Protein AF-A0A7S1S5Y1-F1 (afdb_monomer_lite)

Organism: Alexandrium catenella (NCBI:txid2925)

Structure (mmCIF, N/CA/C/O backbone):
data_AF-A0A7S1S5Y1-F1
#
_entry.id   AF-A0A7S1S5Y1-F1
#
loop_
_atom_site.group_PDB
_atom_site.id
_atom_site.type_symbol
_atom_site.label_atom_id
_atom_site.label_alt_id
_atom_site.label_comp_id
_atom_site.label_asym_id
_atom_site.label_entity_id
_atom_site.label_seq_id
_atom_site.pdbx_PDB_ins_code
_atom_site.Cartn_x
_atom_site.Cartn_y
_atom_site.Cartn_z
_atom_site.occupancy
_atom_site.B_iso_or_equiv
_atom_site.auth_seq_id
_atom_site.auth_comp_id
_atom_site.auth_asym_id
_atom_site.auth_atom_id
_atom_site.pdbx_PDB_model_num
ATOM 1 N N . ALA A 1 1 ? -13.834 7.564 4.362 1.00 72.94 1 ALA A N 1
ATOM 2 C CA . ALA A 1 1 ? -15.304 7.472 4.208 1.00 72.94 1 ALA A CA 1
ATOM 3 C C . ALA A 1 1 ? -15.737 6.160 3.546 1.00 72.94 1 ALA A C 1
ATOM 5 O O . ALA A 1 1 ? -16.515 5.440 4.152 1.00 72.94 1 ALA A O 1
ATOM 6 N N . LEU A 1 2 ? -15.225 5.813 2.355 1.00 79.69 2 LEU A N 1
ATOM 7 C CA . LEU A 1 2 ? -15.631 4.596 1.625 1.00 79.69 2 LEU A CA 1
ATOM 8 C C . LEU A 1 2 ? -15.264 3.284 2.340 1.00 79.69 2 LEU A C 1
ATOM 10 O O . LEU A 1 2 ? -16.123 2.418 2.474 1.00 79.69 2 LEU A O 1
ATOM 14 N N . LEU A 1 3 ? -14.038 3.176 2.869 1.00 80.25 3 LEU A N 1
ATOM 15 C CA . LEU A 1 3 ? -13.595 2.001 3.640 1.00 80.25 3 LEU A CA 1
ATOM 16 C C . LEU A 1 3 ? -14.459 1.780 4.892 1.00 80.25 3 LEU A C 1
ATOM 18 O O . LEU A 1 3 ? -14.986 0.696 5.099 1.00 80.25 3 LEU A O 1
ATOM 22 N N . ALA A 1 4 ? -14.728 2.844 5.655 1.00 77.56 4 ALA A N 1
ATOM 23 C CA . ALA A 1 4 ? -15.612 2.791 6.825 1.00 77.56 4 ALA A CA 1
ATOM 24 C C . ALA A 1 4 ? -17.071 2.413 6.488 1.00 77.56 4 ALA A C 1
ATOM 26 O O . ALA A 1 4 ? -17.812 1.988 7.366 1.00 77.56 4 ALA A O 1
ATOM 27 N N . ALA A 1 5 ? -17.488 2.571 5.229 1.00 80.69 5 ALA A N 1
ATOM 28 C CA . ALA A 1 5 ? -18.816 2.205 4.743 1.00 80.69 5 ALA A CA 1
ATOM 29 C C . ALA A 1 5 ? -18.865 0.802 4.101 1.00 80.69 5 ALA A C 1
ATOM 31 O O . ALA A 1 5 ? -19.873 0.467 3.481 1.00 80.69 5 ALA A O 1
ATOM 32 N N . GLY A 1 6 ? -17.786 0.010 4.184 1.00 83.06 6 GLY A N 1
ATOM 33 C CA . GLY A 1 6 ? -17.697 -1.325 3.575 1.00 83.06 6 GLY A CA 1
ATOM 34 C C . GLY A 1 6 ? -17.658 -1.316 2.042 1.00 83.06 6 GLY A C 1
ATOM 35 O O . GLY A 1 6 ? -17.905 -2.334 1.401 1.00 83.06 6 GLY A O 1
ATOM 36 N N . LYS A 1 7 ? -17.380 -0.163 1.422 1.00 87.50 7 LYS A N 1
ATOM 37 C CA . LYS A 1 7 ? -17.371 0.011 -0.038 1.00 87.50 7 LYS A CA 1
ATOM 38 C C . LYS A 1 7 ? -15.962 -0.166 -0.602 1.00 87.50 7 LYS A C 1
ATOM 40 O O . LYS A 1 7 ? -15.419 0.754 -1.210 1.00 87.50 7 LYS A O 1
ATOM 45 N N . GLU A 1 8 ? -15.369 -1.338 -0.389 1.00 84.25 8 GLU A N 1
ATOM 46 C CA . GLU A 1 8 ? -13.969 -1.622 -0.747 1.00 84.25 8 GLU A CA 1
ATOM 47 C C . GLU A 1 8 ? -13.678 -1.442 -2.238 1.00 84.25 8 GLU A C 1
ATOM 49 O O . GLU A 1 8 ? -12.708 -0.778 -2.587 1.00 84.25 8 GLU A O 1
ATOM 54 N N . ALA A 1 9 ? -14.544 -1.948 -3.121 1.00 82.31 9 ALA A N 1
ATOM 55 C CA . ALA A 1 9 ? -14.354 -1.816 -4.567 1.00 82.31 9 ALA A CA 1
ATOM 56 C C . ALA A 1 9 ? -14.318 -0.346 -5.024 1.00 82.31 9 ALA A C 1
ATOM 58 O O . ALA A 1 9 ? -13.479 0.034 -5.833 1.00 82.31 9 ALA A O 1
ATOM 59 N N . LEU A 1 10 ? -15.184 0.500 -4.456 1.00 86.94 10 LEU A N 1
ATOM 60 C CA . LEU A 1 10 ? -15.196 1.936 -4.755 1.00 86.94 10 LEU A CA 1
ATOM 61 C C . LEU A 1 10 ? -13.999 2.658 -4.134 1.00 86.94 10 LEU A C 1
ATOM 63 O O . LEU A 1 10 ? -13.488 3.602 -4.723 1.00 86.94 10 LEU A O 1
ATOM 67 N N . ALA A 1 11 ? -13.549 2.229 -2.953 1.00 86.31 11 ALA A N 1
ATOM 68 C CA . ALA A 1 11 ? -12.331 2.762 -2.353 1.00 86.31 11 ALA A CA 1
ATOM 69 C C . ALA A 1 11 ? -11.105 2.441 -3.220 1.00 86.31 11 ALA A C 1
ATOM 71 O O . ALA A 1 11 ? -10.271 3.316 -3.433 1.00 86.31 11 ALA A O 1
ATOM 72 N N . LEU A 1 12 ? -11.030 1.217 -3.751 1.00 83.25 12 LEU A N 1
ATOM 73 C CA . LEU A 1 12 ? -9.978 0.790 -4.668 1.00 83.25 12 LEU A CA 1
ATOM 74 C C . LEU A 1 12 ? -10.019 1.581 -5.977 1.00 83.25 12 LEU A C 1
ATOM 76 O O . LEU A 1 12 ? -8.982 2.047 -6.434 1.00 83.25 12 LEU A O 1
ATOM 80 N N . GLN A 1 13 ? -11.208 1.768 -6.552 1.00 85.31 13 GLN A N 1
ATOM 81 C CA . GLN A 1 13 ? -11.372 2.566 -7.764 1.00 85.31 13 GLN A CA 1
ATOM 82 C C . GLN A 1 13 ? -10.898 4.009 -7.548 1.00 85.31 13 GLN A C 1
ATOM 84 O O . GLN A 1 13 ? -10.054 4.485 -8.299 1.00 85.31 13 GLN A O 1
ATOM 89 N N . ALA A 1 14 ? -11.358 4.664 -6.478 1.00 86.56 14 ALA A N 1
ATOM 90 C CA . ALA A 1 14 ? -10.948 6.030 -6.155 1.00 86.56 14 ALA A CA 1
ATOM 91 C C . ALA A 1 14 ? -9.434 6.145 -5.898 1.00 86.56 14 ALA A C 1
ATOM 93 O O . ALA A 1 14 ? -8.820 7.150 -6.237 1.00 86.56 14 ALA A O 1
ATOM 94 N N . TYR A 1 15 ? -8.823 5.116 -5.300 1.00 84.62 15 TYR A N 1
ATOM 95 C CA . TYR A 1 15 ? -7.373 5.053 -5.118 1.00 84.62 15 TYR A CA 1
ATOM 96 C C . TYR A 1 15 ? -6.634 5.014 -6.459 1.00 84.62 15 TYR A C 1
ATOM 98 O O . TYR A 1 15 ? -5.685 5.770 -6.647 1.00 84.62 15 TYR A O 1
ATOM 106 N N . VAL A 1 16 ? -7.068 4.151 -7.383 1.00 81.38 16 VAL A N 1
ATOM 107 C CA . VAL A 1 16 ? -6.448 4.025 -8.709 1.00 81.38 16 VAL A CA 1
ATOM 108 C C . VAL A 1 16 ? -6.599 5.321 -9.501 1.00 81.38 16 VAL A C 1
ATOM 110 O O . VAL A 1 16 ? -5.601 5.815 -10.016 1.00 81.38 16 VAL A O 1
ATOM 113 N N . GLU A 1 17 ? -7.795 5.914 -9.521 1.00 84.56 17 GLU A N 1
ATOM 114 C CA . GLU A 1 17 ? -8.053 7.200 -10.186 1.00 84.56 17 GLU A CA 1
ATOM 115 C C . GLU A 1 17 ? -7.125 8.303 -9.645 1.00 84.56 17 GLU A C 1
ATOM 117 O O . GLU A 1 17 ? -6.428 8.961 -10.415 1.00 84.56 17 GLU A O 1
ATOM 122 N N . ALA A 1 18 ? -7.003 8.432 -8.318 1.00 85.19 18 ALA A N 1
ATOM 123 C CA . ALA A 1 18 ? -6.113 9.420 -7.704 1.00 85.19 18 ALA A CA 1
ATOM 124 C C . ALA A 1 18 ? -4.625 9.203 -8.053 1.00 85.19 18 ALA A C 1
ATOM 126 O O . ALA A 1 18 ? -3.852 10.165 -8.113 1.00 85.19 18 ALA A O 1
ATOM 127 N N . GLN A 1 19 ? -4.196 7.954 -8.269 1.00 79.12 19 GLN A N 1
ATOM 128 C CA . GLN A 1 19 ? -2.837 7.660 -8.736 1.00 79.12 19 GLN A CA 1
ATOM 129 C C . GLN A 1 19 ? -2.642 8.018 -10.211 1.00 79.12 19 GLN A C 1
ATOM 131 O O . GLN A 1 19 ? -1.624 8.618 -10.555 1.00 79.12 19 GLN A O 1
ATOM 136 N N . GLU A 1 20 ? -3.605 7.681 -11.069 1.00 80.50 20 GLU A N 1
ATOM 137 C CA . GLU A 1 20 ? -3.557 7.964 -12.510 1.00 80.50 20 GLU A CA 1
ATOM 138 C C . GLU A 1 20 ? -3.562 9.470 -12.800 1.00 80.50 20 GLU A C 1
ATOM 140 O O . GLU A 1 20 ? -2.826 9.942 -13.668 1.00 80.50 20 GLU A O 1
ATOM 145 N N . GLU A 1 21 ? -4.318 10.241 -12.018 1.00 83.62 21 GLU A N 1
ATOM 146 C CA . GLU A 1 21 ? -4.345 11.707 -12.089 1.00 83.62 21 GLU A CA 1
ATOM 147 C C . GLU A 1 21 ? -3.110 12.357 -11.434 1.00 83.62 21 GLU A C 1
ATOM 149 O O . GLU A 1 21 ? -2.860 13.556 -11.575 1.00 83.62 21 GLU A O 1
ATOM 154 N N . GLY A 1 22 ? -2.284 11.562 -10.747 1.00 79.25 22 GLY A N 1
ATOM 155 C CA . GLY A 1 22 ? -1.055 12.009 -10.099 1.00 79.25 22 GLY A CA 1
ATOM 156 C C . GLY A 1 22 ? -1.274 12.822 -8.821 1.00 79.25 22 GLY A C 1
ATOM 157 O O . GLY A 1 22 ? -0.300 13.394 -8.316 1.00 79.25 22 GLY A O 1
ATOM 158 N N . GLU A 1 23 ? -2.507 12.857 -8.304 1.00 84.38 23 GLU A N 1
ATOM 159 C CA . GLU A 1 23 ? -2.880 13.458 -7.017 1.00 84.38 23 GLU A CA 1
ATOM 160 C C . GLU A 1 23 ? -2.319 12.656 -5.836 1.00 84.38 23 GLU A C 1
ATOM 162 O O . GLU A 1 23 ? -1.990 13.217 -4.788 1.00 84.38 23 GLU A O 1
ATOM 167 N N . LEU A 1 24 ? -2.150 11.344 -6.024 1.00 82.44 24 LEU A N 1
ATOM 168 C CA . LEU A 1 24 ? -1.584 10.427 -5.046 1.00 82.44 24 LEU A CA 1
ATOM 169 C C . LEU A 1 24 ? -0.310 9.766 -5.590 1.00 82.44 24 LEU A C 1
ATOM 171 O O . LEU A 1 24 ? -0.353 8.935 -6.492 1.00 82.44 24 LEU A O 1
ATOM 175 N N . ARG A 1 25 ? 0.844 10.089 -4.995 1.00 85.25 25 ARG A N 1
ATOM 176 C CA . ARG A 1 25 ? 2.151 9.525 -5.374 1.00 85.25 25 ARG A CA 1
ATOM 177 C C . ARG A 1 25 ? 2.759 8.753 -4.213 1.00 85.25 25 ARG A C 1
ATOM 179 O O . ARG A 1 25 ? 3.410 9.337 -3.355 1.00 85.25 25 ARG A O 1
ATOM 186 N N . LEU A 1 26 ? 2.511 7.447 -4.195 1.00 87.19 26 LEU A N 1
ATOM 187 C CA . LEU A 1 26 ? 3.040 6.530 -3.175 1.00 87.19 26 LEU A CA 1
ATOM 188 C C . LEU A 1 26 ? 4.188 5.669 -3.700 1.00 87.19 26 LEU A C 1
ATOM 190 O O . LEU A 1 26 ? 5.035 5.235 -2.930 1.00 87.19 26 LEU A O 1
ATOM 194 N N . TRP A 1 27 ? 4.223 5.422 -5.009 1.00 86.56 27 TRP A N 1
ATOM 195 C CA . TRP A 1 27 ? 5.322 4.706 -5.639 1.00 86.56 27 TRP A CA 1
ATOM 196 C C . TRP A 1 27 ? 6.538 5.618 -5.761 1.00 86.56 27 TRP A C 1
ATOM 198 O O . TRP A 1 27 ? 6.479 6.683 -6.382 1.00 86.56 27 TRP A O 1
ATOM 208 N N . GLN A 1 28 ? 7.644 5.182 -5.173 1.00 85.19 28 GLN A N 1
ATOM 209 C CA . GLN A 1 28 ? 8.935 5.825 -5.338 1.00 85.19 28 GLN A CA 1
ATOM 210 C C . GLN A 1 28 ? 9.506 5.493 -6.725 1.00 85.19 28 GLN A C 1
ATOM 212 O O . GLN A 1 28 ? 9.235 4.416 -7.262 1.00 85.19 28 GLN A O 1
ATOM 217 N N . PRO A 1 29 ? 10.356 6.359 -7.307 1.00 78.25 29 PRO A N 1
ATOM 218 C CA . PRO A 1 29 ? 11.048 6.055 -8.563 1.00 78.25 29 PRO A CA 1
ATOM 219 C C . PRO A 1 29 ? 11.887 4.767 -8.518 1.00 78.25 29 PRO A C 1
ATOM 221 O O . PRO A 1 29 ? 12.171 4.189 -9.562 1.00 78.25 29 PRO A O 1
ATOM 224 N N . SER A 1 30 ? 12.276 4.323 -7.317 1.00 77.19 30 SER A N 1
ATOM 225 C CA . SER A 1 30 ? 12.966 3.057 -7.034 1.00 77.19 30 SER A CA 1
ATOM 226 C C . SER A 1 30 ? 12.072 1.813 -7.145 1.00 77.19 30 SER A C 1
ATOM 228 O O . SER A 1 30 ? 12.590 0.705 -7.059 1.00 77.19 30 SER A O 1
ATOM 230 N N . GLY A 1 31 ? 10.755 1.969 -7.324 1.00 78.25 31 GLY A N 1
ATOM 231 C CA . GLY A 1 31 ? 9.797 0.858 -7.356 1.00 78.25 31 GLY A CA 1
ATOM 232 C C . GLY A 1 31 ? 9.281 0.431 -5.978 1.00 78.25 31 GLY A C 1
ATOM 233 O O . GLY A 1 31 ? 8.567 -0.560 -5.869 1.00 78.25 31 GLY A O 1
ATOM 234 N N . GLU A 1 32 ? 9.614 1.165 -4.917 1.00 85.94 32 GLU A N 1
ATOM 235 C CA . GLU A 1 32 ? 9.129 0.897 -3.560 1.00 85.94 32 GLU A CA 1
ATOM 236 C C . GLU A 1 32 ? 7.770 1.571 -3.340 1.00 85.94 32 GLU A C 1
ATOM 238 O O . GLU A 1 32 ? 7.577 2.727 -3.727 1.00 85.94 32 GLU A O 1
ATOM 243 N N . LEU A 1 33 ? 6.832 0.872 -2.694 1.00 88.88 33 LEU A N 1
ATOM 244 C CA . LEU A 1 33 ? 5.556 1.463 -2.304 1.00 88.88 33 LEU A CA 1
ATOM 245 C C . LEU A 1 33 ? 5.667 2.056 -0.905 1.00 88.88 33 LEU A C 1
ATOM 247 O O . LEU A 1 33 ? 5.847 1.344 0.088 1.00 88.88 33 LEU A O 1
ATOM 251 N N . ASP A 1 34 ? 5.518 3.370 -0.827 1.00 90.38 34 ASP A N 1
ATOM 252 C CA . ASP A 1 34 ? 5.632 4.101 0.414 1.00 90.38 34 ASP A CA 1
ATOM 253 C C . ASP A 1 34 ? 4.284 4.260 1.121 1.00 90.38 34 ASP A C 1
ATOM 255 O O . ASP A 1 34 ? 3.378 4.941 0.644 1.00 90.38 34 ASP A O 1
ATOM 259 N N . LEU A 1 35 ? 4.147 3.601 2.271 1.00 90.19 35 LEU A N 1
ATOM 260 C CA . LEU A 1 35 ? 2.945 3.615 3.104 1.00 90.19 35 LEU A CA 1
ATOM 261 C C . LEU A 1 35 ? 3.111 4.519 4.331 1.00 90.19 35 LEU A C 1
ATOM 263 O O . LEU A 1 35 ? 2.207 4.588 5.172 1.00 90.19 35 LEU A O 1
ATOM 267 N N . HIS A 1 36 ? 4.261 5.186 4.487 1.00 87.00 3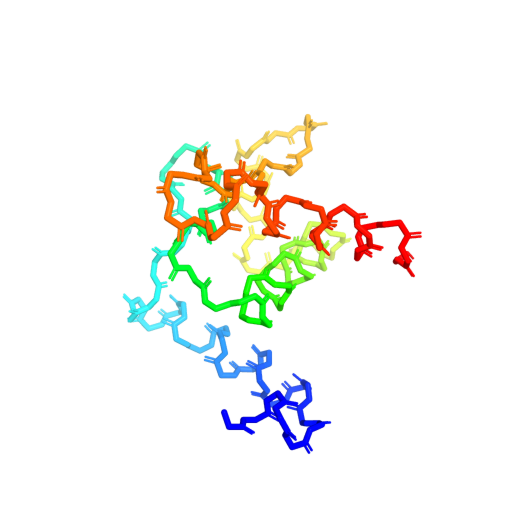6 HIS A N 1
ATOM 268 C CA . HIS A 1 36 ? 4.496 6.013 5.662 1.00 87.00 36 HIS A CA 1
ATOM 269 C C . HIS A 1 36 ? 3.491 7.169 5.730 1.00 87.00 36 HIS A C 1
ATOM 271 O O . HIS A 1 36 ? 3.134 7.787 4.731 1.00 87.00 36 HIS A O 1
ATOM 277 N N . GLY A 1 37 ? 3.024 7.476 6.941 1.00 81.88 37 GLY A N 1
ATOM 278 C CA . GLY A 1 37 ? 2.100 8.590 7.171 1.00 81.88 37 GLY A CA 1
ATOM 279 C C . GLY A 1 37 ? 0.669 8.363 6.671 1.00 81.88 37 GLY A C 1
ATOM 280 O O . GLY A 1 37 ? -0.194 9.191 6.956 1.00 81.88 37 GLY A O 1
ATOM 281 N N . LEU A 1 38 ? 0.382 7.247 5.991 1.00 85.12 38 LEU A N 1
ATOM 282 C CA . LEU A 1 38 ? -0.982 6.895 5.614 1.00 85.12 38 LEU A CA 1
ATOM 283 C C . LEU A 1 38 ? -1.794 6.411 6.826 1.00 85.12 38 LEU A C 1
ATOM 285 O O . LEU A 1 38 ? -1.257 5.752 7.721 1.00 85.12 38 LEU A O 1
ATOM 289 N N . PRO A 1 39 ? -3.116 6.656 6.843 1.00 84.81 39 PRO A N 1
ATOM 290 C CA . PRO A 1 39 ? -4.025 5.925 7.714 1.00 84.81 39 PRO A CA 1
ATOM 291 C C . PRO A 1 39 ? -3.941 4.416 7.446 1.00 84.81 39 PRO A C 1
ATOM 293 O O . PRO A 1 39 ? -3.841 3.998 6.292 1.00 84.81 39 PRO A O 1
ATOM 296 N N . LEU A 1 40 ? -4.052 3.598 8.496 1.00 84.31 40 LEU A N 1
ATOM 297 C CA . LEU A 1 40 ? -3.881 2.140 8.422 1.00 84.31 40 LEU A CA 1
ATOM 298 C C . LEU A 1 40 ? -4.721 1.478 7.320 1.00 84.31 40 LEU A C 1
ATOM 300 O O . LEU A 1 40 ? -4.218 0.679 6.537 1.00 84.31 40 LEU A O 1
ATOM 304 N N . GLU A 1 41 ? -5.994 1.853 7.227 1.00 84.25 41 GLU A N 1
ATOM 305 C CA . GLU A 1 41 ? -6.916 1.308 6.227 1.00 84.25 41 GLU A CA 1
ATOM 306 C C . GLU A 1 41 ? -6.519 1.688 4.792 1.00 84.25 41 GLU A C 1
ATOM 308 O O . GLU A 1 41 ? -6.642 0.882 3.873 1.00 84.25 41 GLU A O 1
ATOM 313 N N . ALA A 1 42 ? -5.983 2.895 4.592 1.00 84.50 42 ALA A N 1
ATOM 314 C CA . ALA A 1 42 ? -5.482 3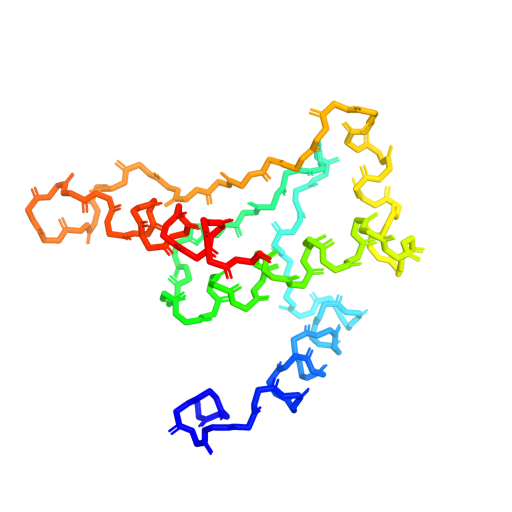.321 3.287 1.00 84.50 42 ALA A CA 1
ATOM 315 C C . ALA A 1 42 ? -4.192 2.576 2.912 1.00 84.50 42 ALA A C 1
ATOM 317 O O . ALA A 1 42 ? -4.017 2.196 1.757 1.00 84.50 42 ALA A O 1
ATOM 318 N N . ALA A 1 43 ? -3.317 2.319 3.887 1.00 88.12 43 ALA A N 1
ATOM 319 C CA . ALA A 1 43 ? -2.103 1.543 3.673 1.00 88.12 43 ALA A CA 1
ATOM 320 C C . ALA A 1 43 ? -2.397 0.077 3.321 1.00 88.12 43 ALA A C 1
ATOM 322 O O . ALA A 1 43 ? -1.785 -0.458 2.399 1.00 88.12 43 ALA A O 1
ATOM 323 N N . ARG A 1 44 ? -3.373 -0.553 3.992 1.00 88.56 44 ARG A N 1
ATOM 324 C CA . ARG A 1 44 ? -3.862 -1.896 3.636 1.00 88.56 44 ARG A CA 1
ATOM 325 C C . ARG A 1 44 ? -4.409 -1.935 2.214 1.00 88.56 44 ARG A C 1
ATOM 327 O O . ARG A 1 44 ? -4.031 -2.803 1.436 1.00 88.56 44 ARG A O 1
ATOM 334 N N . LEU A 1 45 ? -5.248 -0.962 1.851 1.00 88.19 45 LEU A N 1
ATOM 335 C CA . LEU A 1 45 ? -5.799 -0.863 0.500 1.00 88.19 45 LEU A CA 1
ATOM 336 C C . LEU A 1 45 ? -4.692 -0.730 -0.559 1.00 88.19 45 LEU A C 1
ATOM 338 O O . LEU A 1 45 ? -4.722 -1.441 -1.560 1.00 88.19 45 LEU A O 1
ATOM 342 N N . ALA A 1 46 ? -3.708 0.141 -0.320 1.00 88.50 46 ALA A N 1
ATOM 343 C CA . ALA A 1 46 ? -2.574 0.348 -1.217 1.00 88.50 46 ALA A CA 1
ATOM 344 C C . ALA A 1 46 ? -1.721 -0.923 -1.370 1.00 88.50 46 ALA A C 1
ATOM 346 O O . ALA A 1 46 ? -1.396 -1.320 -2.487 1.00 88.50 46 ALA A O 1
ATOM 347 N N . ALA A 1 47 ? -1.410 -1.601 -0.262 1.00 88.50 47 ALA A N 1
ATOM 348 C CA . ALA A 1 47 ? -0.670 -2.860 -0.282 1.00 88.50 47 ALA A CA 1
ATOM 349 C C . ALA A 1 47 ? -1.429 -3.956 -1.052 1.00 88.50 47 ALA A C 1
ATOM 351 O O . ALA A 1 47 ? -0.846 -4.635 -1.895 1.00 88.50 47 ALA A O 1
ATOM 352 N N . ARG A 1 48 ? -2.742 -4.087 -0.828 1.00 87.56 48 ARG A N 1
ATOM 353 C CA . ARG A 1 48 ? -3.595 -5.048 -1.538 1.00 87.56 48 ARG A CA 1
ATOM 354 C C . ARG A 1 48 ? -3.667 -4.763 -3.036 1.00 87.56 48 ARG A C 1
ATOM 356 O O . ARG A 1 48 ? -3.573 -5.682 -3.847 1.00 87.56 48 ARG A O 1
ATOM 363 N N . GLN A 1 49 ? -3.790 -3.492 -3.414 1.00 85.94 49 GLN A N 1
ATOM 364 C CA . GLN A 1 49 ? -3.766 -3.082 -4.816 1.00 85.94 49 GLN A CA 1
ATOM 365 C C . GLN A 1 49 ? -2.433 -3.449 -5.475 1.00 85.94 49 GLN A C 1
ATOM 367 O O . GLN A 1 49 ? -2.441 -3.985 -6.581 1.00 85.94 49 GLN A O 1
ATOM 372 N N . ALA A 1 50 ? -1.312 -3.227 -4.785 1.00 85.31 50 ALA A N 1
ATOM 373 C CA . ALA A 1 50 ? 0.009 -3.563 -5.299 1.00 85.31 50 ALA A CA 1
ATOM 374 C C . ALA A 1 50 ? 0.191 -5.073 -5.501 1.00 85.31 50 ALA A C 1
ATOM 376 O O . ALA A 1 50 ? 0.709 -5.484 -6.538 1.00 85.31 50 ALA A O 1
ATOM 377 N N . LEU A 1 51 ? -0.295 -5.904 -4.572 1.00 84.06 51 LEU A N 1
ATOM 378 C CA . LEU A 1 51 ? -0.310 -7.366 -4.727 1.00 84.06 51 LEU A CA 1
ATOM 379 C C . LEU A 1 51 ? -1.160 -7.800 -5.925 1.00 84.06 51 LEU A C 1
ATOM 381 O O . LEU A 1 51 ? -0.723 -8.617 -6.734 1.00 84.06 51 LEU A O 1
ATOM 385 N N . LEU A 1 52 ? -2.356 -7.226 -6.074 1.00 81.75 52 LEU A N 1
ATOM 386 C CA . LEU A 1 52 ? -3.237 -7.531 -7.197 1.00 81.75 52 LEU A CA 1
ATOM 387 C C . LEU A 1 52 ? -2.595 -7.121 -8.528 1.00 81.75 52 LEU A C 1
ATOM 389 O O . LEU A 1 52 ? -2.614 -7.890 -9.489 1.00 81.75 52 LEU A O 1
ATOM 393 N N . ALA A 1 53 ? -1.996 -5.931 -8.588 1.00 78.94 53 ALA A N 1
ATOM 394 C CA . ALA A 1 53 ? -1.294 -5.440 -9.766 1.00 78.94 53 ALA A CA 1
ATOM 395 C C . ALA A 1 53 ? -0.085 -6.322 -10.114 1.00 78.94 53 ALA A C 1
ATOM 397 O O . ALA A 1 53 ? 0.125 -6.609 -11.293 1.00 78.94 53 ALA A O 1
ATOM 398 N N . ALA A 1 54 ? 0.651 -6.799 -9.104 1.00 78.00 54 ALA A N 1
ATOM 399 C CA . ALA A 1 54 ? 1.750 -7.747 -9.261 1.00 78.00 54 ALA A CA 1
ATOM 400 C C . ALA A 1 54 ? 1.281 -9.083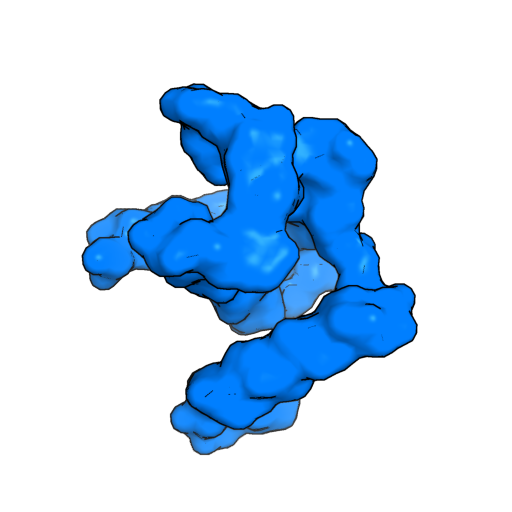 -9.852 1.00 78.00 54 ALA A C 1
ATOM 402 O O . ALA A 1 54 ? 1.882 -9.588 -10.797 1.00 78.00 54 ALA A O 1
ATOM 403 N N . ALA A 1 55 ? 0.183 -9.635 -9.332 1.00 77.12 55 ALA A N 1
ATOM 404 C CA . ALA A 1 55 ? -0.352 -10.923 -9.764 1.00 77.12 55 ALA A CA 1
ATOM 405 C C . ALA A 1 55 ? -0.996 -10.880 -11.161 1.00 77.12 55 ALA A C 1
ATOM 407 O O . ALA A 1 55 ? -1.001 -11.883 -11.872 1.00 77.12 55 ALA A O 1
ATOM 408 N N . THR A 1 56 ? -1.559 -9.733 -11.552 1.00 77.44 56 THR A N 1
ATOM 409 C CA . THR A 1 56 ? -2.355 -9.591 -12.787 1.00 77.44 56 THR A CA 1
ATOM 410 C C . THR A 1 56 ? -1.636 -8.858 -13.920 1.00 77.44 56 THR A C 1
ATOM 412 O O . THR A 1 56 ? -2.165 -8.802 -15.029 1.00 77.44 56 THR A O 1
ATOM 415 N N . GLY A 1 57 ? -0.446 -8.297 -13.677 1.00 68.62 57 GLY A N 1
ATOM 416 C CA . GLY A 1 57 ? 0.283 -7.503 -14.673 1.00 68.62 57 GLY A CA 1
ATOM 417 C C . GLY A 1 57 ? -0.408 -6.178 -15.021 1.00 6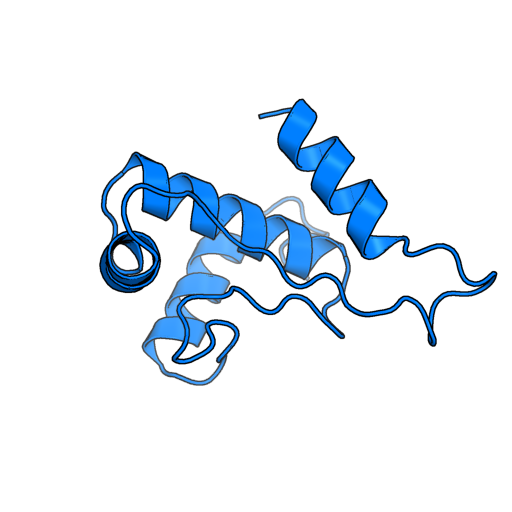8.62 57 GLY A C 1
ATOM 418 O O . GLY A 1 57 ? -0.333 -5.731 -16.163 1.00 68.62 57 GLY A O 1
ATOM 419 N N . GLY A 1 58 ? -1.123 -5.578 -14.061 1.00 63.16 58 GLY A N 1
ATOM 420 C CA . GLY A 1 58 ? -1.941 -4.372 -14.253 1.00 63.16 58 GLY A CA 1
ATOM 421 C C . GLY A 1 58 ? -1.149 -3.083 -14.564 1.00 63.16 58 GLY A C 1
ATOM 422 O O . GLY A 1 58 ? 0.062 -3.127 -14.759 1.00 63.16 58 GLY A O 1
ATOM 423 N N . PRO A 1 59 ? -1.792 -1.897 -14.569 1.00 54.50 59 PRO A N 1
ATOM 424 C CA . PRO A 1 59 ? -1.170 -0.620 -14.969 1.00 54.50 59 PRO A CA 1
ATOM 425 C C . PRO A 1 59 ? 0.030 -0.195 -14.100 1.00 54.50 59 PRO A C 1
ATOM 427 O O . PRO A 1 59 ? 0.931 0.487 -14.578 1.00 54.50 59 PRO A O 1
ATOM 430 N N . HIS A 1 60 ? 0.098 -0.671 -12.854 1.00 58.34 60 HIS A N 1
ATOM 431 C CA . HIS A 1 60 ? 1.261 -0.523 -11.964 1.00 58.34 60 HIS A CA 1
ATOM 432 C C . HIS A 1 60 ? 2.169 -1.759 -11.951 1.00 58.34 60 HIS A C 1
ATOM 434 O O . HIS A 1 60 ? 3.222 -1.761 -11.320 1.00 58.34 60 HIS A O 1
ATOM 440 N N . GLY A 1 61 ? 1.810 -2.786 -12.718 1.00 51.53 61 GLY A N 1
ATOM 441 C CA . GLY A 1 61 ? 2.656 -3.917 -13.060 1.00 51.53 61 GLY A CA 1
ATOM 442 C C . GLY A 1 61 ? 3.954 -3.478 -13.728 1.00 51.53 61 GLY A C 1
ATOM 443 O O . GLY A 1 61 ? 4.912 -4.217 -13.647 1.00 51.53 61 GLY A O 1
ATOM 444 N N . GLY A 1 62 ? 4.042 -2.269 -14.300 1.00 50.47 62 GLY A N 1
ATOM 445 C CA . GLY A 1 62 ? 5.305 -1.667 -14.743 1.00 50.47 62 GLY A CA 1
ATOM 446 C C . GLY A 1 62 ? 6.221 -1.216 -13.597 1.00 50.47 62 GLY A C 1
ATOM 447 O O . GLY A 1 62 ? 7.424 -1.422 -13.685 1.00 50.47 62 GLY A O 1
ATOM 448 N N . ALA A 1 63 ? 5.676 -0.659 -12.507 1.00 54.56 63 ALA A N 1
ATOM 449 C CA . ALA A 1 63 ? 6.445 -0.323 -11.301 1.00 54.56 63 ALA A CA 1
ATOM 450 C C . ALA A 1 63 ? 6.840 -1.590 -10.523 1.00 54.56 63 ALA A C 1
ATOM 452 O O . ALA A 1 63 ? 7.974 -1.713 -10.072 1.00 54.56 63 ALA A O 1
ATOM 453 N N . VAL A 1 64 ? 5.940 -2.576 -10.467 1.00 52.47 64 VAL A N 1
ATOM 454 C CA . VAL A 1 64 ? 6.225 -3.906 -9.912 1.00 52.47 64 VAL A CA 1
ATOM 455 C C . VAL A 1 64 ? 7.190 -4.705 -10.804 1.00 52.47 64 VAL A C 1
ATOM 457 O O . VAL A 1 64 ? 8.066 -5.391 -10.297 1.00 52.47 64 VAL A O 1
ATOM 460 N N . ALA A 1 65 ? 7.104 -4.595 -12.132 1.00 49.09 65 ALA A N 1
ATOM 461 C CA . ALA A 1 65 ? 8.051 -5.223 -13.057 1.00 49.09 65 ALA A CA 1
ATOM 462 C C . ALA A 1 65 ? 9.409 -4.513 -13.054 1.00 49.09 65 ALA A C 1
ATOM 464 O O . ALA A 1 65 ? 10.430 -5.168 -13.251 1.00 49.09 65 ALA A O 1
ATOM 465 N N . ALA A 1 66 ? 9.442 -3.198 -12.803 1.00 49.44 66 ALA A N 1
ATOM 466 C CA . ALA A 1 66 ? 10.675 -2.447 -12.573 1.00 49.44 66 ALA A CA 1
ATOM 467 C C . ALA A 1 66 ? 11.348 -2.840 -11.248 1.00 49.44 66 ALA A C 1
ATOM 469 O O . ALA A 1 66 ? 12.575 -2.834 -11.183 1.00 49.44 66 ALA A O 1
ATOM 470 N N . ALA A 1 67 ? 10.571 -3.257 -10.238 1.00 50.75 67 ALA A N 1
ATOM 471 C CA . ALA A 1 67 ? 11.087 -3.890 -9.021 1.00 50.75 67 ALA A CA 1
ATOM 472 C C . ALA A 1 67 ? 11.686 -5.296 -9.271 1.00 50.75 67 ALA A C 1
ATOM 474 O O . ALA A 1 67 ? 12.311 -5.867 -8.380 1.00 50.75 67 ALA A O 1
ATOM 475 N N . GLY A 1 68 ? 11.586 -5.823 -10.498 1.00 47.12 68 GLY A N 1
ATOM 476 C CA . GLY A 1 68 ? 12.240 -7.057 -10.917 1.00 47.12 68 GLY A CA 1
ATOM 477 C C . GLY A 1 68 ? 11.572 -8.316 -10.366 1.00 47.12 68 GLY A C 1
ATOM 478 O O . GLY A 1 68 ? 10.603 -8.273 -9.614 1.00 47.12 68 GLY A O 1
ATOM 479 N N . ALA A 1 69 ? 12.108 -9.475 -10.742 1.00 52.00 69 ALA A N 1
ATOM 480 C CA . ALA A 1 69 ? 11.651 -10.799 -10.310 1.00 52.00 69 ALA A CA 1
ATOM 481 C C . ALA A 1 69 ? 11.785 -11.066 -8.786 1.00 52.00 69 ALA A C 1
ATOM 483 O O . ALA A 1 69 ? 11.583 -12.198 -8.350 1.00 52.00 69 ALA A O 1
ATOM 484 N N . ASP A 1 70 ? 12.110 -10.040 -7.991 1.00 60.00 70 ASP A N 1
ATOM 485 C CA . ASP A 1 70 ? 12.591 -10.133 -6.611 1.00 60.00 70 ASP A CA 1
ATOM 486 C C . ASP A 1 70 ? 11.528 -9.764 -5.552 1.00 60.00 70 ASP A C 1
ATOM 488 O O . ASP A 1 70 ? 11.758 -9.962 -4.358 1.00 60.00 70 ASP A O 1
ATOM 492 N N . GLY A 1 71 ? 10.338 -9.302 -5.964 1.00 73.12 71 GLY A N 1
ATOM 493 C CA . GLY A 1 71 ? 9.170 -9.129 -5.088 1.00 73.12 71 GLY A CA 1
ATOM 494 C C . GLY A 1 71 ? 8.694 -7.683 -4.896 1.00 73.12 71 GLY A C 1
ATOM 495 O O . GLY A 1 71 ? 9.091 -6.770 -5.611 1.00 73.12 71 GLY A O 1
ATOM 496 N N . LEU A 1 72 ? 7.779 -7.487 -3.939 1.00 82.62 72 LEU A N 1
ATOM 497 C CA . LEU A 1 72 ? 7.158 -6.198 -3.616 1.00 82.62 72 LEU A CA 1
ATOM 498 C C . LEU A 1 72 ? 7.764 -5.614 -2.331 1.00 82.62 72 LEU A C 1
ATOM 500 O O . LEU A 1 72 ? 7.676 -6.235 -1.270 1.00 82.62 72 LEU A O 1
ATOM 504 N N . THR A 1 73 ? 8.306 -4.395 -2.402 1.00 87.38 73 THR A N 1
ATOM 505 C CA . THR A 1 73 ? 8.847 -3.678 -1.233 1.00 87.38 73 THR A CA 1
ATOM 506 C C . THR A 1 73 ? 7.844 -2.653 -0.706 1.00 87.38 73 THR A C 1
ATOM 508 O O . THR A 1 73 ? 7.443 -1.741 -1.429 1.00 87.38 73 THR A O 1
ATOM 511 N N . LEU A 1 74 ? 7.472 -2.782 0.573 1.00 89.00 74 LEU A N 1
ATOM 512 C CA . LEU A 1 74 ? 6.551 -1.883 1.277 1.00 89.00 74 LEU A CA 1
ATOM 513 C C . LEU A 1 74 ? 7.290 -1.102 2.374 1.00 89.00 74 LEU A C 1
ATOM 515 O O . LEU A 1 74 ? 7.839 -1.698 3.303 1.00 89.00 74 LEU A O 1
ATOM 519 N N . ILE A 1 75 ? 7.260 0.231 2.319 1.00 90.06 75 ILE A N 1
ATOM 520 C CA . ILE A 1 75 ? 7.839 1.095 3.356 1.00 90.06 75 ILE A CA 1
ATOM 521 C C . ILE A 1 75 ? 6.744 1.452 4.364 1.00 90.06 75 ILE A C 1
ATOM 523 O O . ILE A 1 75 ? 5.869 2.265 4.096 1.00 90.06 75 ILE A O 1
ATOM 527 N N . THR A 1 76 ? 6.797 0.873 5.563 1.00 87.38 76 THR A N 1
ATOM 528 C CA . THR A 1 76 ? 5.793 1.109 6.623 1.00 87.38 76 THR A CA 1
ATOM 529 C C . THR A 1 76 ? 6.177 2.230 7.599 1.00 87.38 76 THR A C 1
ATOM 531 O O . THR A 1 76 ? 5.478 2.472 8.583 1.00 87.38 76 THR A O 1
ATOM 534 N N . GLY A 1 77 ? 7.306 2.905 7.358 1.00 82.19 77 GLY A N 1
ATOM 535 C CA . GLY A 1 77 ? 7.882 3.915 8.249 1.00 82.19 77 GLY A CA 1
ATOM 536 C C . GLY A 1 77 ? 8.646 3.337 9.454 1.00 82.19 77 GLY A C 1
ATOM 537 O O . GLY A 1 77 ? 8.664 2.132 9.694 1.00 82.19 77 GLY A O 1
ATOM 538 N N . ARG A 1 78 ? 9.303 4.222 10.222 1.00 73.94 78 ARG A N 1
ATOM 539 C CA . ARG A 1 78 ? 10.187 3.866 11.359 1.00 73.94 78 ARG A CA 1
ATOM 540 C C . ARG A 1 78 ? 9.484 3.716 12.718 1.00 73.94 78 ARG A C 1
ATOM 542 O O . ARG A 1 78 ? 10.145 3.398 13.696 1.00 73.94 78 ARG A O 1
ATOM 549 N N . GLY A 1 79 ? 8.183 4.002 12.810 1.00 65.56 79 GLY A N 1
ATOM 550 C CA . GLY A 1 79 ? 7.435 3.912 14.077 1.00 65.56 79 GLY A CA 1
ATOM 551 C C . GLY A 1 79 ? 7.708 5.034 15.095 1.00 65.56 79 GLY A C 1
ATOM 552 O O . GLY A 1 79 ? 7.351 4.911 16.259 1.00 65.56 79 GLY A O 1
ATOM 553 N N . HIS A 1 80 ? 8.320 6.156 14.695 1.00 61.09 80 HIS A N 1
ATOM 554 C CA . HIS A 1 80 ? 8.607 7.271 15.620 1.00 61.09 80 HIS A CA 1
ATOM 555 C C . HIS A 1 80 ? 7.360 8.062 16.071 1.00 61.09 80 HIS A C 1
ATOM 557 O O . HIS A 1 80 ? 7.448 8.843 17.012 1.00 61.09 80 HIS A O 1
ATOM 563 N N . HIS A 1 81 ? 6.219 7.883 15.396 1.00 57.06 81 HIS A N 1
ATOM 564 C CA . HIS A 1 81 ? 4.957 8.586 15.674 1.00 57.06 81 HIS A CA 1
ATOM 565 C C . HIS A 1 81 ? 3.833 7.658 16.162 1.00 57.06 81 HIS A C 1
ATOM 567 O O . HIS A 1 81 ? 2.687 8.085 16.260 1.00 57.06 81 HIS A O 1
ATOM 573 N N . SER A 1 82 ? 4.136 6.390 16.439 1.00 57.09 82 SER A N 1
ATOM 574 C CA . SER A 1 82 ? 3.195 5.446 17.047 1.00 57.09 82 SER A CA 1
ATOM 575 C C . SER A 1 82 ? 3.265 5.548 18.569 1.00 57.09 82 SER A C 1
ATOM 577 O O . SER A 1 82 ? 4.361 5.489 19.133 1.00 57.09 82 SER A O 1
ATOM 579 N N . ASP A 1 83 ? 2.112 5.673 19.233 1.00 50.66 83 ASP A N 1
ATOM 580 C CA . ASP A 1 83 ? 2.023 5.590 20.695 1.00 50.66 83 ASP A CA 1
ATOM 581 C C . ASP A 1 83 ? 2.634 4.259 21.165 1.00 50.66 83 ASP A C 1
ATOM 583 O O . ASP A 1 83 ? 2.161 3.185 20.804 1.00 50.66 83 ASP A O 1
ATOM 587 N N . GLY A 1 84 ? 3.733 4.334 21.924 1.00 52.69 84 GLY A N 1
ATOM 588 C CA . GLY A 1 84 ? 4.459 3.164 22.435 1.00 52.69 84 GLY A CA 1
ATOM 589 C C . GLY A 1 84 ? 5.621 2.650 21.573 1.00 52.69 84 GLY A C 1
ATOM 590 O O . GLY A 1 84 ? 6.255 1.673 21.959 1.00 52.69 84 GLY A O 1
ATOM 591 N N . GLY A 1 85 ? 5.948 3.286 20.438 1.00 49.44 85 GLY A N 1
ATOM 592 C CA . GLY A 1 85 ? 7.093 2.887 19.596 1.00 49.44 85 GLY A CA 1
ATOM 593 C C . GLY A 1 85 ? 6.901 1.574 18.823 1.00 49.44 85 GLY A C 1
ATOM 594 O O . GLY A 1 85 ? 7.808 1.128 18.121 1.00 49.44 85 GLY A O 1
ATOM 595 N N . GLU A 1 86 ? 5.719 0.968 18.914 1.00 51.69 86 GLU A N 1
ATOM 596 C CA . GLU A 1 86 ? 5.358 -0.231 18.170 1.00 51.69 86 GLU A CA 1
ATOM 597 C C . GLU A 1 86 ? 4.832 0.179 16.793 1.00 51.69 86 GLU A C 1
ATOM 599 O O . GLU A 1 86 ? 3.872 0.940 16.677 1.00 51.69 86 GLU A O 1
ATOM 604 N N . ALA A 1 87 ? 5.480 -0.283 15.723 1.00 63.16 87 ALA A N 1
ATOM 605 C CA . ALA A 1 87 ? 5.085 0.047 14.358 1.00 63.16 87 ALA A CA 1
ATOM 606 C C . ALA A 1 87 ? 3.758 -0.648 13.994 1.00 63.16 87 ALA A C 1
ATOM 608 O O . ALA A 1 87 ? 3.756 -1.657 13.290 1.00 63.16 87 ALA A O 1
ATOM 609 N N . VAL A 1 88 ? 2.631 -0.083 14.444 1.00 76.69 88 VAL A N 1
ATOM 610 C CA . VAL A 1 88 ? 1.259 -0.568 14.189 1.00 76.69 88 VAL A CA 1
ATOM 611 C C . VAL A 1 88 ? 1.042 -0.841 12.699 1.00 76.69 88 VAL A C 1
ATOM 613 O O . VAL A 1 88 ? 0.448 -1.848 12.326 1.00 76.69 88 VAL A O 1
ATOM 616 N N . MET A 1 89 ? 1.601 0.019 11.841 1.00 82.81 89 MET A N 1
ATOM 617 C CA . MET A 1 89 ? 1.554 -0.138 10.389 1.00 82.81 89 MET A CA 1
ATOM 618 C C . MET A 1 89 ? 2.214 -1.438 9.915 1.00 82.81 89 MET A C 1
ATOM 620 O O . MET A 1 89 ? 1.635 -2.168 9.118 1.00 82.81 89 MET A O 1
ATOM 624 N N . ARG A 1 90 ? 3.414 -1.752 10.419 1.00 83.44 90 ARG A N 1
ATOM 625 C CA . ARG A 1 90 ? 4.154 -2.951 10.013 1.00 83.44 90 ARG A CA 1
ATOM 626 C C . ARG A 1 90 ? 3.382 -4.212 10.375 1.00 83.44 90 ARG A C 1
ATOM 628 O O . ARG A 1 90 ? 3.222 -5.076 9.521 1.00 83.44 90 ARG A O 1
ATOM 635 N N . GLN A 1 91 ? 2.905 -4.304 11.616 1.00 83.81 91 GLN A N 1
ATOM 636 C CA . GLN A 1 91 ? 2.187 -5.494 12.066 1.00 83.81 91 GLN A CA 1
ATOM 637 C C . GLN A 1 91 ? 0.874 -5.670 11.299 1.00 83.81 91 GLN A C 1
ATOM 639 O O . GLN A 1 91 ? 0.617 -6.740 10.766 1.00 83.81 91 GLN A O 1
ATOM 644 N N . ALA A 1 92 ? 0.101 -4.597 11.129 1.00 83.88 92 ALA A N 1
ATOM 645 C CA . ALA A 1 92 ? -1.162 -4.655 10.404 1.00 83.88 92 ALA A CA 1
ATOM 646 C C . ALA A 1 92 ? -1.014 -5.038 8.923 1.00 83.88 92 ALA A C 1
ATOM 648 O O . ALA A 1 92 ? -1.918 -5.665 8.373 1.00 83.88 92 ALA A O 1
ATOM 649 N N . VAL A 1 93 ? 0.086 -4.640 8.275 1.00 84.19 93 VAL A N 1
ATOM 650 C CA . VAL A 1 93 ? 0.398 -5.051 6.898 1.00 84.19 93 VAL A CA 1
ATOM 651 C C . VAL A 1 93 ? 0.826 -6.518 6.859 1.00 84.19 93 VAL A C 1
ATOM 653 O O . VAL A 1 93 ? 0.384 -7.241 5.975 1.00 84.19 93 VAL A O 1
ATOM 656 N N . LEU A 1 94 ? 1.624 -6.990 7.822 1.00 86.69 94 LEU A N 1
ATOM 657 C CA . LEU A 1 94 ? 1.996 -8.407 7.914 1.00 86.69 94 LEU A CA 1
ATOM 658 C C . LEU A 1 94 ? 0.781 -9.309 8.153 1.00 86.69 94 LEU A C 1
ATOM 660 O O . LEU A 1 94 ? 0.642 -10.316 7.466 1.00 86.69 94 LEU A O 1
ATOM 664 N N . ASP A 1 95 ? -0.110 -8.932 9.070 1.00 87.62 95 ASP A N 1
ATOM 665 C CA . ASP A 1 95 ? -1.331 -9.691 9.360 1.00 87.62 95 ASP A CA 1
ATOM 666 C C . ASP A 1 95 ? -2.237 -9.773 8.123 1.00 87.62 95 ASP A C 1
ATOM 668 O O . ASP A 1 95 ? -2.800 -10.823 7.828 1.00 87.62 95 ASP A O 1
ATOM 672 N N . MET A 1 96 ? -2.342 -8.674 7.366 1.00 87.25 96 MET A N 1
ATOM 673 C CA . MET A 1 96 ? -3.066 -8.649 6.094 1.00 87.25 96 MET A CA 1
ATOM 674 C C . MET A 1 96 ? -2.424 -9.597 5.073 1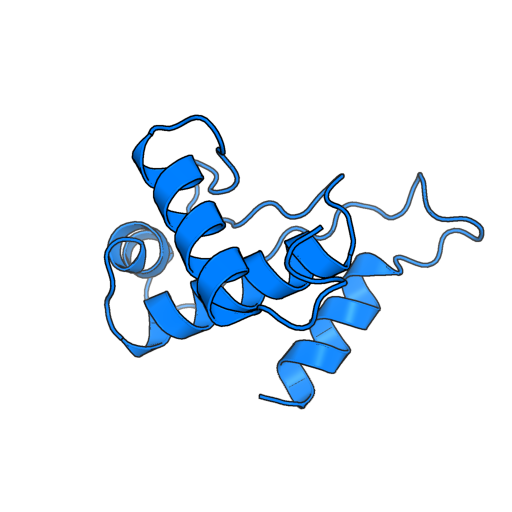.00 87.25 96 MET A C 1
ATOM 676 O O . MET A 1 96 ? -3.127 -10.394 4.467 1.00 87.25 96 MET A O 1
ATOM 680 N N . LEU A 1 97 ? -1.098 -9.543 4.907 1.00 85.25 97 LEU A N 1
ATOM 681 C CA . LEU A 1 97 ? -0.367 -10.396 3.963 1.00 85.25 97 LEU A CA 1
ATOM 682 C C . LEU A 1 97 ? -0.484 -11.890 4.285 1.00 85.25 97 LEU A C 1
ATOM 684 O O . LEU A 1 97 ? -0.408 -12.708 3.379 1.00 85.25 97 LEU A O 1
ATOM 688 N N . GLN A 1 98 ? -0.645 -12.254 5.558 1.00 87.00 98 GLN A N 1
ATOM 689 C CA . GLN A 1 98 ? -0.869 -13.642 5.971 1.00 87.00 98 GLN A CA 1
ATOM 690 C C . GLN A 1 98 ? -2.297 -14.139 5.701 1.00 87.00 98 GLN A C 1
ATOM 692 O O . GLN A 1 98 ? -2.527 -15.347 5.746 1.00 87.00 98 GLN A O 1
ATOM 697 N N . ALA A 1 99 ? -3.250 -13.229 5.486 1.00 83.31 99 ALA A N 1
ATOM 698 C CA . ALA A 1 99 ? -4.663 -13.543 5.294 1.00 83.31 99 ALA A CA 1
ATOM 699 C C . ALA A 1 99 ? -5.105 -13.581 3.818 1.00 83.31 99 ALA A C 1
ATOM 701 O O . ALA A 1 99 ? -6.221 -14.027 3.550 1.00 83.31 99 ALA A O 1
ATOM 702 N N . GLU A 1 100 ? -4.268 -13.099 2.893 1.00 73.56 100 GLU A N 1
ATOM 703 C CA . GLU A 1 100 ? -4.447 -13.227 1.434 1.00 73.56 100 GLU A CA 1
ATOM 704 C C . GLU A 1 100 ? -4.027 -14.624 0.941 1.00 73.56 100 GLU A C 1
ATOM 706 O O . GLU A 1 100 ? -4.733 -15.169 0.061 1.00 73.56 100 GLU A O 1
#

pLDDT: mean 77.06, std 12.78, range [47.12, 90.38]

Secondary structure (DSSP, 8-state):
-TGGGT-HHHHHHHHHHHHHTTS---B-TTS-EE-TTS-HHHHHHHHHHHHHHHHHT-TTHHHHHHTGGG---EE---STTSTTS--HHHHHHHHHHHH-

Sequence (100 aa):
ALLAAGKEALALQAYVEAQEEGELRLWQPSGELDLHGLPLEAARLAARQALLAAATGGPHGGAVAAAGADGLTLITGRGHHSDGGEAVMRQAVLDMLQAE

InterPro domains:
  IPR002625 Smr domain [PF01713] (33-99)
  IPR002625 Smr domain [PS50828] (33-100)
  IPR036063 Smr domain superfamily [G3DSA:3.30.1370.110] (6-100)
  IPR036063 Smr domain superfamily [SSF160443] (32-98)

Foldseek 3D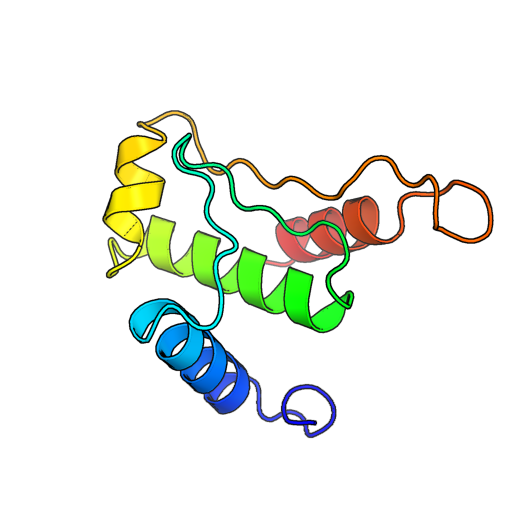i:
DCVVVVNLVVLLVVVVVCVVVVVDDQQDPQLAGECEPPDLSVSLSSLVSVVVCCVPVDPCVVSVVSNPPPGYHYHLDQQPPPDPSDSPNVVSNVVSVVVD

Radius of gyration: 13.48 Å; chains: 1; bounding box: 32×27×37 Å